Protein AF-M0ZJL2-F1 (afdb_monomer)

Secondary structure (DSSP, 8-state):
-----------------SSHHHHHHHHHHHHHHHHTT-HHHHH-HHHHHHHHHHHHHHS-GGGGGS--GGGHHHHHHHHHHHHHTTSGGGS-SS-------GGGSTTS-------------------------

Solvent-accessible surface area (backbone atoms only — not comparable to full-atom values): 9099 Å² total; per-residue (Å²): 142,72,84,81,80,80,82,77,84,79,76,73,77,86,81,86,78,70,62,75,68,50,61,48,49,58,52,48,27,52,51,42,33,50,74,73,59,34,65,59,43,72,72,40,46,71,61,46,51,53,51,50,53,54,53,58,72,73,46,63,78,68,58,59,74,74,60,54,55,94,47,32,66,54,58,57,49,50,52,52,49,59,58,49,40,69,42,78,89,55,39,74,99,65,89,78,79,86,76,82,75,75,82,81,65,77,87,78,72,90,81,82,90,84,85,86,86,82,83,76,85,80,83,85,82,92,77,88,84,80,82,86,133

Nearest PDB structures (foldseek):
  4lqq-assembly1_B  TM=2.878E-01  e=5.573E+00  Saccharomyces cerevisiae S288C

Radius of gyration: 27.6 Å; Cα contacts (8 Å, |Δi|>4): 42; chains: 1; bounding box: 46×94×68 Å

Organism: Solanum tuberosum (NCBI:txid4113)

Mean predicted aligned error: 17.44 Å

Structure (mmCIF, N/CA/C/O backbone):
data_AF-M0ZJL2-F1
#
_entry.id   AF-M0ZJL2-F1
#
loop_
_atom_site.group_PDB
_atom_site.id
_atom_site.type_symbol
_atom_site.label_atom_id
_atom_site.label_alt_id
_atom_site.label_comp_id
_atom_site.label_asym_id
_atom_site.label_entity_id
_atom_site.label_seq_id
_atom_site.pdbx_PDB_ins_code
_atom_site.Cartn_x
_atom_site.Cartn_y
_atom_site.Cartn_z
_atom_site.occupancy
_atom_site.B_iso_or_equiv
_atom_site.auth_seq_id
_atom_site.auth_comp_id
_atom_site.auth_asym_id
_atom_site.auth_atom_id
_atom_site.pdbx_PDB_model_num
ATOM 1 N N . MET A 1 1 ? -3.590 48.951 -41.812 1.00 45.16 1 MET A N 1
ATOM 2 C CA . MET A 1 1 ? -2.184 49.176 -41.450 1.00 45.16 1 MET A CA 1
ATOM 3 C C . MET A 1 1 ? -2.084 49.417 -39.955 1.00 45.16 1 MET A C 1
ATOM 5 O O . MET A 1 1 ? -2.249 50.547 -39.522 1.00 45.16 1 MET A O 1
ATOM 9 N N . ASP A 1 2 ? -1.812 48.454 -39.091 1.00 52.00 2 ASP A N 1
ATOM 10 C CA . ASP A 1 2 ? -2.355 47.109 -38.880 1.00 52.00 2 ASP A CA 1
ATOM 11 C C . ASP A 1 2 ? -2.217 46.899 -37.365 1.00 52.00 2 ASP A C 1
ATOM 13 O O . ASP A 1 2 ? -1.263 47.397 -36.761 1.00 52.00 2 ASP A O 1
ATOM 17 N N . LEU A 1 3 ? -3.221 46.293 -36.728 1.00 57.34 3 LEU A N 1
ATOM 18 C CA . LEU A 1 3 ? -3.250 46.123 -35.277 1.00 57.34 3 LEU A CA 1
ATOM 19 C C . LEU A 1 3 ? -2.126 45.165 -34.875 1.00 57.34 3 LEU A C 1
ATOM 21 O O . LEU A 1 3 ? -2.158 43.993 -35.241 1.00 57.34 3 LEU A O 1
ATOM 25 N N . ILE A 1 4 ? -1.138 45.684 -34.144 1.00 58.97 4 ILE A N 1
ATOM 26 C CA . ILE A 1 4 ? -0.035 44.903 -33.588 1.00 58.97 4 ILE A CA 1
ATOM 27 C C . ILE A 1 4 ? -0.600 43.770 -32.721 1.00 58.97 4 ILE A C 1
ATOM 29 O O . ILE A 1 4 ? -1.372 43.974 -31.785 1.00 58.97 4 ILE A O 1
ATOM 33 N N . GLU A 1 5 ? -0.239 42.568 -33.135 1.00 67.88 5 GLU A N 1
ATOM 34 C CA . GLU A 1 5 ? -0.646 41.264 -32.642 1.00 67.88 5 GLU A CA 1
ATOM 35 C C . GLU A 1 5 ? -0.249 41.087 -31.168 1.00 67.88 5 GLU A C 1
ATOM 37 O O . GLU A 1 5 ? 0.930 41.095 -30.811 1.00 67.88 5 GLU A O 1
ATOM 42 N N . GLY A 1 6 ? -1.247 40.969 -30.289 1.00 58.59 6 GLY A N 1
ATOM 43 C CA . GLY A 1 6 ? -1.042 40.630 -28.884 1.00 58.59 6 GLY A CA 1
ATOM 44 C C . GLY A 1 6 ? -0.727 39.144 -28.748 1.00 58.59 6 GLY A C 1
ATOM 45 O O . GLY A 1 6 ? -1.595 38.303 -28.972 1.00 58.59 6 GLY A O 1
ATOM 46 N N . VAL A 1 7 ? 0.510 38.819 -28.376 1.00 62.66 7 VAL A N 1
ATOM 47 C CA . VAL A 1 7 ? 0.925 37.448 -28.062 1.00 62.66 7 VAL A CA 1
ATOM 48 C C . VAL A 1 7 ? 0.232 37.009 -26.773 1.00 62.66 7 VAL A C 1
ATOM 50 O O . VAL A 1 7 ? 0.492 37.546 -25.699 1.00 62.66 7 VAL A O 1
ATOM 53 N N . GLY A 1 8 ? -0.668 36.032 -26.893 1.00 64.44 8 GLY A N 1
ATOM 54 C CA . GLY A 1 8 ? -1.281 35.353 -25.761 1.00 64.44 8 GLY A CA 1
ATOM 55 C C . GLY A 1 8 ? -0.251 34.493 -25.036 1.00 64.44 8 GLY A C 1
ATOM 56 O O . GLY A 1 8 ? 0.253 33.511 -25.574 1.00 64.44 8 GLY A O 1
ATOM 57 N N . GLU A 1 9 ? 0.049 34.859 -23.798 1.00 59.78 9 GLU A N 1
ATOM 58 C CA . GLU A 1 9 ? 0.802 34.065 -22.834 1.00 59.78 9 GLU A CA 1
ATOM 59 C C . GLU A 1 9 ? -0.000 32.816 -22.428 1.00 59.78 9 GLU A C 1
ATOM 61 O O . GLU A 1 9 ? -0.658 32.756 -21.391 1.00 59.78 9 GLU A O 1
ATOM 66 N N . SER A 1 10 ? 0.021 31.780 -23.267 1.00 62.12 10 SER A N 1
ATOM 67 C CA . SER A 1 10 ? -0.501 30.465 -22.900 1.00 62.12 10 SER A CA 1
ATOM 68 C C . SER A 1 10 ? 0.460 29.791 -21.916 1.00 62.12 10 SER A C 1
ATOM 70 O O . SER A 1 10 ? 1.264 28.933 -22.286 1.00 62.12 10 SER A O 1
ATOM 72 N N . SER A 1 11 ? 0.390 30.198 -20.650 1.00 63.03 11 SER A N 1
ATOM 73 C CA . SER A 1 11 ? 0.996 29.464 -19.545 1.00 63.03 11 SER A CA 1
ATOM 74 C C . SER A 1 11 ? 0.309 28.104 -19.435 1.00 63.03 11 SER A C 1
ATOM 76 O O . SER A 1 11 ? -0.878 28.008 -19.121 1.00 63.03 11 SER A O 1
ATOM 78 N N . SER A 1 12 ? 1.046 27.038 -19.742 1.00 64.56 12 SER A N 1
ATOM 79 C CA . SER A 1 12 ? 0.588 25.686 -19.437 1.00 64.56 12 SER A CA 1
ATOM 80 C C . SER A 1 12 ? 0.714 25.465 -17.927 1.00 64.56 12 SER A C 1
ATOM 82 O O . SER A 1 12 ? 1.779 25.753 -17.376 1.00 64.56 12 SER A O 1
ATOM 84 N N . PRO A 1 13 ? -0.325 24.952 -17.241 1.00 66.94 13 PRO A N 1
ATOM 85 C CA . PRO A 1 13 ? -0.250 24.693 -15.810 1.00 66.94 13 PRO A CA 1
ATOM 86 C C . PRO A 1 13 ? 0.945 23.791 -15.480 1.00 66.94 13 PRO A C 1
ATOM 88 O O . PRO A 1 13 ? 1.217 22.851 -16.239 1.00 66.94 13 PRO A O 1
ATOM 91 N N . PRO A 1 14 ? 1.644 24.027 -14.354 1.00 61.06 14 PRO A N 1
ATOM 92 C CA . PRO A 1 14 ? 2.738 23.170 -13.935 1.00 61.06 14 PRO A CA 1
ATOM 93 C C . PRO A 1 14 ? 2.218 21.740 -13.794 1.00 61.06 14 PRO A C 1
ATOM 95 O O . PRO A 1 14 ? 1.359 21.430 -12.968 1.00 61.06 14 PRO A O 1
ATOM 98 N N . ARG A 1 15 ? 2.744 20.859 -14.641 1.00 62.72 15 ARG A N 1
ATOM 99 C CA . ARG A 1 15 ? 2.473 19.426 -14.635 1.00 62.72 15 ARG A CA 1
ATOM 100 C C . ARG A 1 15 ? 3.224 18.799 -13.457 1.00 62.72 15 ARG A C 1
ATOM 102 O O . ARG A 1 15 ? 4.231 18.130 -13.649 1.00 62.72 15 ARG A O 1
ATOM 109 N N . SER A 1 16 ? 2.745 19.031 -12.234 1.00 52.94 16 SER A N 1
ATOM 110 C CA . SER A 1 16 ? 3.188 18.293 -11.046 1.00 52.94 16 SER A CA 1
ATOM 111 C C . SER A 1 16 ? 2.571 16.893 -11.080 1.00 52.94 16 SER A C 1
ATOM 113 O O . SER A 1 16 ? 1.597 16.597 -10.395 1.00 52.94 16 SER A O 1
ATOM 115 N N . PHE A 1 17 ? 3.089 16.032 -11.955 1.00 52.78 17 PHE A N 1
ATOM 116 C CA . PHE A 1 17 ? 2.775 14.608 -11.939 1.00 52.78 17 PHE A CA 1
ATOM 117 C C . PHE A 1 17 ? 3.906 13.905 -11.200 1.00 52.78 17 PHE A C 1
ATOM 119 O O . PHE A 1 17 ? 5.028 13.860 -11.691 1.00 52.78 17 PHE A O 1
ATOM 126 N N . GLY A 1 18 ? 3.619 13.342 -10.030 1.00 53.72 18 GLY A N 1
ATOM 127 C CA . GLY A 1 18 ? 4.374 12.172 -9.581 1.00 53.72 18 GLY A CA 1
ATOM 128 C C . GLY A 1 18 ? 4.803 12.146 -8.124 1.00 53.72 18 GLY A C 1
ATOM 129 O O . GLY A 1 18 ? 4.929 11.053 -7.593 1.00 53.72 18 GLY A O 1
ATOM 130 N N . SER A 1 19 ? 4.982 13.286 -7.448 1.00 51.75 19 SER A N 1
ATOM 131 C CA . SER A 1 19 ? 5.451 13.257 -6.051 1.00 51.75 19 SER A CA 1
ATOM 132 C C . SER A 1 19 ? 4.305 13.366 -5.039 1.00 51.75 19 SER A C 1
ATOM 134 O O . SER A 1 19 ? 4.122 12.460 -4.234 1.00 51.75 19 SER A O 1
ATOM 136 N N . CYS A 1 20 ? 3.447 14.392 -5.117 1.00 49.12 20 CYS A N 1
ATOM 137 C CA . CYS A 1 20 ? 2.400 14.601 -4.103 1.00 49.12 20 CYS A CA 1
ATOM 138 C C . CYS A 1 20 ? 1.354 13.474 -4.019 1.00 49.12 20 CYS A C 1
ATOM 140 O O . CYS A 1 20 ? 0.967 13.112 -2.916 1.00 49.12 20 CYS A O 1
ATOM 142 N N . ALA A 1 21 ? 0.937 12.883 -5.144 1.00 57.53 21 ALA A N 1
ATOM 143 C CA . ALA A 1 21 ? -0.085 11.828 -5.137 1.00 57.53 21 ALA A CA 1
ATOM 144 C C . ALA A 1 21 ? 0.413 10.485 -4.558 1.00 57.53 21 ALA A C 1
ATOM 146 O O . ALA A 1 21 ? -0.374 9.707 -4.029 1.00 57.53 21 ALA A O 1
ATOM 147 N N . VAL A 1 22 ? 1.721 10.205 -4.635 1.00 56.16 22 VAL A N 1
ATOM 148 C CA . VAL A 1 22 ? 2.301 8.937 -4.153 1.00 56.16 22 VAL A CA 1
ATOM 149 C C . VAL A 1 22 ? 2.537 8.958 -2.636 1.00 56.16 22 VAL A C 1
ATOM 151 O O . VAL A 1 22 ? 2.484 7.915 -1.986 1.00 56.16 22 VAL A O 1
ATOM 154 N N . TYR A 1 23 ? 2.762 10.132 -2.036 1.00 59.34 23 TYR A N 1
ATOM 155 C CA . TYR A 1 23 ? 2.814 10.237 -0.573 1.00 59.34 23 TYR A CA 1
ATOM 156 C C . TYR A 1 23 ? 1.443 9.995 0.074 1.00 59.34 23 TYR A C 1
ATOM 158 O O . TYR A 1 23 ? 1.400 9.427 1.166 1.00 59.34 23 TYR A O 1
ATOM 166 N N . ASP A 1 24 ? 0.352 10.348 -0.614 1.00 80.06 24 ASP A N 1
ATOM 167 C CA . ASP A 1 24 ? -1.017 10.111 -0.137 1.00 80.06 24 ASP A CA 1
ATOM 168 C C . ASP A 1 24 ? -1.342 8.614 -0.088 1.00 80.06 24 ASP A C 1
ATOM 170 O O . ASP A 1 24 ? -1.699 8.088 0.966 1.00 80.06 24 ASP A O 1
ATOM 174 N N . ILE A 1 25 ? -1.086 7.881 -1.182 1.00 91.12 25 ILE A N 1
ATOM 175 C CA . ILE A 1 25 ? -1.542 6.486 -1.297 1.00 91.12 25 ILE A CA 1
ATOM 176 C C . ILE A 1 25 ? -0.965 5.569 -0.213 1.00 91.12 25 ILE A C 1
ATOM 178 O O . ILE A 1 25 ? -1.652 4.693 0.307 1.00 91.12 25 ILE A O 1
ATOM 182 N N . LYS A 1 26 ? 0.299 5.770 0.172 1.00 91.56 26 LYS A N 1
ATOM 183 C CA . LYS A 1 26 ? 0.940 4.978 1.229 1.00 91.56 26 LYS A CA 1
ATOM 184 C C . LYS A 1 26 ? 0.257 5.195 2.581 1.00 91.56 26 LYS A C 1
ATOM 186 O O . LYS A 1 26 ? 0.057 4.242 3.335 1.00 91.56 26 LYS A O 1
ATOM 191 N N . ASN A 1 27 ? -0.080 6.446 2.888 1.00 93.00 27 ASN A N 1
ATOM 192 C CA . ASN A 1 27 ? -0.746 6.801 4.133 1.00 93.00 27 ASN A CA 1
ATOM 193 C C . ASN A 1 27 ? -2.198 6.302 4.132 1.00 93.00 27 ASN A C 1
ATOM 195 O O . ASN A 1 27 ? -2.648 5.765 5.139 1.00 93.00 27 ASN A O 1
ATOM 199 N N . ASP A 1 28 ? -2.886 6.379 2.993 1.00 94.38 28 ASP A N 1
ATOM 200 C CA . ASP A 1 28 ? -4.241 5.848 2.813 1.00 94.38 28 ASP A CA 1
ATOM 201 C C . ASP A 1 28 ? -4.298 4.330 3.000 1.00 94.38 28 ASP A C 1
ATOM 203 O O . ASP A 1 28 ? -5.160 3.822 3.716 1.00 94.38 28 ASP A O 1
ATOM 207 N N . VAL A 1 29 ? -3.338 3.598 2.426 1.00 95.31 29 VAL A N 1
ATOM 208 C CA . VAL A 1 29 ? -3.188 2.149 2.632 1.00 95.31 29 VAL A CA 1
ATOM 209 C C . VAL A 1 29 ? -2.976 1.835 4.112 1.00 95.31 29 VAL A C 1
ATOM 211 O O . VAL A 1 29 ? -3.637 0.946 4.647 1.00 95.31 29 VAL A O 1
ATOM 214 N N . TYR A 1 30 ? -2.092 2.570 4.792 1.00 95.06 30 TYR A N 1
ATOM 215 C CA . TYR A 1 30 ? -1.864 2.387 6.226 1.00 95.06 30 TYR A CA 1
ATOM 216 C C . TYR A 1 30 ? -3.137 2.645 7.045 1.00 95.06 30 TYR A C 1
ATOM 218 O O . TYR A 1 30 ? -3.527 1.801 7.851 1.00 95.06 30 TYR A O 1
ATOM 226 N N . ASN A 1 31 ? -3.811 3.774 6.813 1.00 94.88 31 ASN A N 1
ATOM 227 C CA . ASN A 1 31 ? -5.042 4.130 7.518 1.00 94.88 31 ASN A CA 1
ATOM 228 C C . ASN A 1 31 ? -6.119 3.069 7.300 1.00 94.88 31 ASN A C 1
ATOM 230 O O . ASN A 1 31 ? -6.736 2.612 8.260 1.00 94.88 31 ASN A O 1
ATOM 234 N N . ARG A 1 32 ? -6.276 2.591 6.062 1.00 95.88 32 ARG A N 1
ATOM 235 C CA . ARG A 1 32 ? -7.245 1.545 5.751 1.00 95.88 32 ARG A CA 1
ATOM 236 C C . ARG A 1 32 ? -6.928 0.223 6.451 1.00 95.88 32 ARG A C 1
ATOM 238 O O . ARG A 1 32 ? -7.849 -0.423 6.936 1.00 95.88 32 ARG A O 1
ATOM 245 N N . LEU A 1 33 ? -5.656 -0.172 6.552 1.00 94.94 33 LEU A N 1
ATOM 246 C CA . LEU A 1 33 ? -5.249 -1.371 7.302 1.00 94.94 33 LEU A CA 1
ATOM 247 C C . LEU A 1 33 ? -5.532 -1.244 8.806 1.00 94.94 33 LEU A C 1
ATOM 249 O O . LEU A 1 33 ? -5.873 -2.233 9.456 1.00 94.94 33 LEU A O 1
ATOM 253 N N . VAL A 1 34 ? -5.400 -0.037 9.363 1.00 94.56 34 VAL A N 1
ATOM 254 C CA . VAL A 1 34 ? -5.772 0.248 10.755 1.00 94.56 34 VAL A CA 1
ATOM 255 C C . VAL A 1 34 ? -7.290 0.154 10.932 1.00 94.56 34 VAL A C 1
ATOM 257 O O . VAL A 1 34 ? -7.754 -0.501 11.863 1.00 94.56 34 VAL A O 1
ATOM 260 N N . GLU A 1 35 ? -8.068 0.748 10.026 1.00 94.25 35 GLU A N 1
ATOM 261 C CA . GLU A 1 35 ? -9.537 0.730 10.055 1.00 94.25 35 GLU A CA 1
ATOM 262 C C . GLU A 1 35 ? -10.123 -0.680 9.926 1.00 94.25 35 GLU A C 1
ATOM 264 O O . GLU A 1 35 ? -11.088 -1.011 10.615 1.00 94.25 35 GLU A O 1
ATOM 269 N N . THR A 1 36 ? -9.538 -1.533 9.081 1.00 92.62 36 THR A N 1
ATOM 270 C CA . THR A 1 36 ? -9.969 -2.933 8.943 1.00 92.62 36 THR A CA 1
ATOM 271 C C . THR A 1 36 ? -9.515 -3.818 10.104 1.00 92.62 36 THR A C 1
ATOM 273 O O . THR A 1 36 ? -9.902 -4.985 10.167 1.00 92.62 36 THR A O 1
ATOM 276 N N . GLY A 1 37 ? -8.726 -3.286 11.045 1.00 90.31 37 GLY A N 1
ATOM 277 C CA . GLY A 1 37 ? -8.225 -4.030 12.197 1.00 90.31 37 GLY A CA 1
ATOM 278 C C . GLY A 1 37 ? -7.197 -5.091 11.814 1.00 90.31 37 GLY A C 1
ATOM 279 O O . GLY A 1 37 ? -7.148 -6.155 12.436 1.00 90.31 37 GLY A O 1
ATOM 280 N N . ASN A 1 38 ? -6.385 -4.832 10.784 1.00 91.94 38 ASN A N 1
ATOM 281 C CA . ASN A 1 38 ? -5.365 -5.774 10.351 1.00 91.94 38 ASN A CA 1
ATOM 282 C C . ASN A 1 38 ? -4.402 -6.107 11.507 1.00 91.94 38 ASN A C 1
ATOM 284 O O . ASN A 1 38 ? -3.890 -5.218 12.188 1.0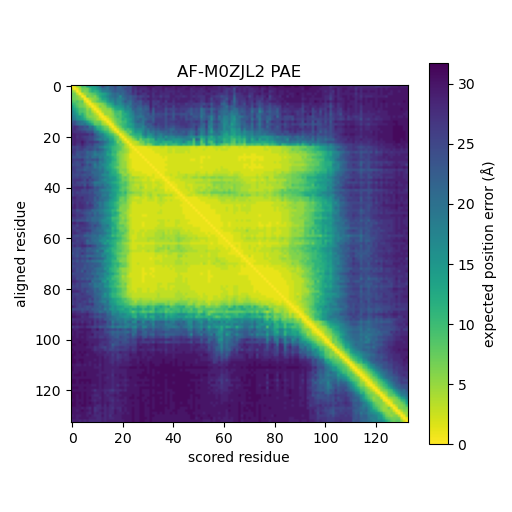0 91.94 38 ASN A O 1
ATOM 288 N N . ALA A 1 39 ? -4.125 -7.397 11.714 1.00 90.69 39 ALA A N 1
ATOM 289 C CA . ALA A 1 39 ? -3.324 -7.860 12.847 1.00 90.69 39 ALA A CA 1
ATOM 290 C C . ALA A 1 39 ? -1.917 -7.239 12.891 1.00 90.69 39 ALA A C 1
ATOM 292 O O . ALA A 1 39 ? -1.408 -6.963 13.977 1.00 90.69 39 ALA A O 1
ATOM 293 N N . GLU A 1 40 ? -1.297 -6.991 11.733 1.00 85.62 40 GLU A N 1
ATOM 294 C CA . GLU A 1 40 ? 0.027 -6.364 11.648 1.00 85.62 40 GLU A CA 1
ATOM 295 C C . GLU A 1 40 ? -0.044 -4.882 12.051 1.00 85.62 40 GLU A C 1
ATOM 297 O O . GLU A 1 40 ? 0.815 -4.413 12.798 1.00 85.62 40 GLU A O 1
ATOM 302 N N . ALA A 1 41 ? -1.122 -4.186 11.669 1.00 88.81 41 ALA A N 1
ATOM 303 C CA . ALA A 1 41 ? -1.370 -2.795 12.048 1.00 88.81 41 ALA A CA 1
ATOM 304 C C . ALA A 1 41 ? -1.663 -2.635 13.550 1.00 88.81 41 ALA A C 1
ATOM 306 O O . ALA A 1 41 ? -1.214 -1.674 14.169 1.00 88.81 41 ALA A O 1
ATOM 307 N N . VAL A 1 42 ? -2.383 -3.590 14.147 1.00 89.56 42 VAL A N 1
ATOM 308 C CA . VAL A 1 42 ? -2.744 -3.564 15.575 1.00 89.56 42 VAL A CA 1
ATOM 309 C C . VAL A 1 42 ? -1.574 -3.981 16.466 1.00 89.56 42 VAL A C 1
ATOM 311 O O . VAL A 1 42 ? -1.375 -3.405 17.533 1.00 89.56 42 VAL A O 1
ATOM 314 N N . THR A 1 43 ? -0.797 -4.985 16.050 1.00 90.69 43 THR A N 1
ATOM 315 C CA . THR A 1 43 ? 0.268 -5.549 16.891 1.00 90.69 43 THR A CA 1
ATOM 316 C C . THR A 1 43 ? 1.524 -4.681 16.871 1.00 90.69 43 THR A C 1
ATOM 318 O O . THR A 1 43 ? 2.124 -4.473 17.920 1.00 90.69 43 THR A O 1
ATOM 321 N N . ASN A 1 44 ? 1.941 -4.186 15.697 1.00 92.25 44 ASN A N 1
ATOM 322 C CA . ASN A 1 44 ? 3.176 -3.410 15.542 1.00 92.25 44 ASN A CA 1
ATOM 323 C C . ASN A 1 44 ? 3.018 -2.303 14.477 1.00 92.25 44 ASN A C 1
ATOM 325 O O . ASN A 1 44 ? 3.537 -2.444 13.365 1.00 92.25 44 ASN A O 1
ATOM 329 N N . PRO A 1 45 ? 2.345 -1.184 14.803 1.00 91.00 45 PRO A N 1
ATOM 330 C CA . PRO A 1 45 ? 2.068 -0.115 13.842 1.00 91.00 45 PRO A CA 1
ATOM 331 C C . PRO A 1 45 ? 3.339 0.508 13.246 1.00 91.00 45 PRO A C 1
ATOM 333 O O . PRO A 1 45 ? 3.417 0.690 12.035 1.00 91.00 45 PRO A O 1
ATOM 336 N N . GLU A 1 46 ? 4.367 0.772 14.058 1.00 92.81 46 GLU A N 1
ATOM 337 C CA . GLU A 1 46 ? 5.627 1.376 13.588 1.00 92.81 46 GLU A CA 1
ATOM 338 C C . GLU A 1 46 ? 6.363 0.490 12.577 1.00 92.81 46 GLU A C 1
ATOM 340 O O . GLU A 1 46 ? 6.821 0.960 11.536 1.00 92.81 46 GLU A O 1
ATOM 345 N N . LEU A 1 47 ? 6.415 -0.815 12.849 1.00 92.25 47 LEU A N 1
ATOM 346 C CA . LEU A 1 47 ? 7.052 -1.784 11.960 1.00 92.25 47 LEU A CA 1
ATOM 347 C C . LEU A 1 47 ? 6.304 -1.870 10.625 1.00 92.25 47 LEU A C 1
ATOM 349 O O . LEU A 1 47 ? 6.935 -1.924 9.572 1.00 92.25 47 LEU A O 1
ATOM 353 N N . LEU A 1 48 ? 4.967 -1.842 10.653 1.00 93.38 48 LEU A N 1
ATOM 354 C CA . LEU A 1 48 ? 4.161 -1.826 9.434 1.00 93.38 48 LEU A CA 1
ATOM 355 C C . LEU A 1 48 ? 4.444 -0.575 8.589 1.00 93.38 48 LEU A C 1
ATOM 357 O O . LEU A 1 48 ? 4.563 -0.680 7.369 1.00 93.38 48 LEU A O 1
ATOM 361 N N . ARG A 1 49 ? 4.590 0.599 9.218 1.00 93.06 49 ARG A N 1
ATOM 362 C CA . ARG A 1 49 ? 4.938 1.841 8.506 1.00 93.06 49 ARG A CA 1
ATOM 363 C C . ARG A 1 49 ? 6.278 1.705 7.789 1.00 93.06 49 ARG A C 1
ATOM 365 O O . ARG A 1 49 ? 6.350 1.974 6.596 1.00 93.06 49 ARG A O 1
ATOM 372 N N . GLU A 1 50 ? 7.309 1.219 8.476 1.00 93.88 50 GLU A N 1
ATOM 373 C CA . GLU A 1 50 ? 8.627 0.991 7.867 1.00 93.88 50 GLU A CA 1
ATOM 374 C C . GLU A 1 50 ? 8.565 -0.027 6.714 1.00 93.88 50 GLU A C 1
ATOM 376 O O . GLU A 1 50 ? 9.173 0.170 5.658 1.00 93.88 50 GLU A O 1
ATOM 381 N N . GLN A 1 51 ? 7.793 -1.105 6.881 1.00 93.31 51 GLN A N 1
ATOM 382 C CA . GLN A 1 51 ? 7.606 -2.114 5.841 1.00 93.31 51 GLN A CA 1
ATOM 383 C C . GLN A 1 51 ? 6.924 -1.554 4.593 1.00 93.31 51 GLN A C 1
ATOM 385 O O . GLN A 1 51 ? 7.381 -1.839 3.482 1.00 93.31 51 GLN A O 1
ATOM 390 N N . LEU A 1 52 ? 5.864 -0.758 4.759 1.00 94.12 52 LEU A N 1
ATOM 391 C CA . LEU A 1 52 ? 5.198 -0.088 3.646 1.00 94.12 52 LEU A CA 1
ATOM 392 C C . LEU A 1 52 ? 6.160 0.893 2.969 1.00 94.12 52 LEU A C 1
ATOM 394 O O . LEU A 1 52 ? 6.329 0.830 1.754 1.00 94.12 52 LEU A O 1
ATOM 398 N N . ASP A 1 53 ? 6.866 1.726 3.732 1.00 93.50 53 ASP A N 1
ATOM 399 C CA . ASP A 1 53 ? 7.859 2.667 3.203 1.00 93.50 53 ASP A CA 1
ATOM 400 C C . ASP A 1 53 ? 8.907 1.965 2.329 1.00 93.50 53 ASP A C 1
ATOM 402 O O . ASP A 1 53 ? 9.133 2.358 1.182 1.00 93.50 53 ASP A O 1
ATOM 406 N N . SER A 1 54 ? 9.493 0.874 2.828 1.00 93.69 54 SER A N 1
ATOM 407 C CA . SER A 1 54 ? 10.463 0.073 2.077 1.00 93.69 54 SER A CA 1
ATOM 408 C C . SER A 1 54 ? 9.849 -0.582 0.833 1.00 93.69 54 SER A C 1
ATOM 410 O O . SER A 1 54 ? 10.486 -0.645 -0.223 1.00 93.69 54 SER A O 1
ATOM 412 N N . HIS A 1 55 ? 8.605 -1.062 0.925 1.00 94.75 55 HIS A N 1
ATOM 413 C CA . HIS A 1 55 ? 7.917 -1.706 -0.191 1.00 94.75 55 HIS A CA 1
ATOM 414 C C . HIS A 1 55 ? 7.655 -0.728 -1.341 1.00 94.75 55 HIS A C 1
ATOM 416 O O . HIS A 1 55 ? 8.005 -1.027 -2.484 1.00 94.75 55 HIS A O 1
ATOM 422 N N . PHE A 1 56 ? 7.107 0.449 -1.033 1.00 92.62 56 PHE A N 1
ATOM 423 C CA . PHE A 1 56 ? 6.842 1.498 -2.015 1.00 92.62 56 PHE A CA 1
ATOM 424 C C . PHE A 1 56 ? 8.133 2.073 -2.608 1.00 92.62 56 PHE A C 1
ATOM 426 O O . PHE A 1 56 ? 8.184 2.305 -3.811 1.00 92.62 56 PHE A O 1
ATOM 433 N N . ALA A 1 57 ? 9.200 2.226 -1.814 1.00 91.44 57 ALA A N 1
ATOM 434 C CA . ALA A 1 57 ? 10.495 2.700 -2.309 1.00 91.44 57 ALA A CA 1
ATOM 435 C C . ALA A 1 57 ? 11.165 1.732 -3.302 1.00 91.44 57 ALA A C 1
ATOM 437 O O . ALA A 1 57 ? 11.977 2.147 -4.128 1.00 91.44 57 ALA A O 1
ATOM 438 N N . ARG A 1 58 ? 10.846 0.433 -3.229 1.00 92.50 58 ARG A N 1
ATOM 439 C CA . ARG A 1 58 ? 11.411 -0.596 -4.115 1.00 92.50 58 ARG A CA 1
ATOM 440 C C . ARG A 1 58 ? 10.673 -0.718 -5.451 1.00 92.50 58 ARG A C 1
ATOM 442 O O . ARG A 1 58 ? 11.199 -1.346 -6.370 1.00 92.50 58 ARG A O 1
ATOM 449 N N . LEU A 1 59 ? 9.458 -0.186 -5.556 1.00 91.00 59 LEU A N 1
ATOM 450 C CA . LEU A 1 59 ? 8.615 -0.305 -6.743 1.00 91.00 59 LEU A CA 1
ATOM 451 C C . LEU A 1 59 ? 8.605 1.003 -7.549 1.00 91.00 59 LEU A C 1
ATOM 453 O O . LEU A 1 59 ? 8.828 2.077 -6.992 1.00 91.00 59 LEU A O 1
ATOM 457 N N . PRO A 1 60 ? 8.350 0.946 -8.869 1.00 89.50 60 PRO A N 1
ATOM 458 C CA . PRO A 1 60 ? 8.180 2.151 -9.673 1.00 89.50 60 PRO A CA 1
ATOM 459 C C . PRO A 1 60 ? 7.030 3.013 -9.145 1.00 89.50 60 PRO A C 1
ATOM 461 O O . PRO A 1 60 ? 6.015 2.480 -8.701 1.00 89.50 60 PRO A O 1
ATOM 464 N N . ALA A 1 61 ? 7.134 4.338 -9.283 1.00 84.25 61 ALA A N 1
ATOM 465 C CA . ALA A 1 61 ? 6.086 5.267 -8.842 1.00 84.25 6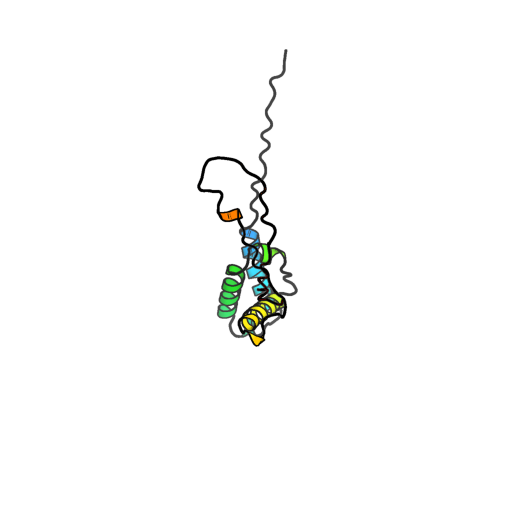1 ALA A CA 1
ATOM 466 C C . ALA A 1 61 ? 4.703 4.964 -9.457 1.00 84.25 61 ALA A C 1
ATOM 468 O O . ALA A 1 61 ? 3.679 5.218 -8.827 1.00 84.25 61 ALA A O 1
ATOM 469 N N . SER A 1 62 ? 4.668 4.368 -10.657 1.00 87.00 62 SER A N 1
ATOM 470 C CA . SER A 1 62 ? 3.432 3.933 -11.314 1.00 87.00 62 SER A CA 1
ATOM 471 C C . SER A 1 62 ? 2.660 2.880 -10.521 1.00 87.00 62 SER A C 1
ATOM 473 O O . SER A 1 62 ? 1.444 2.847 -10.625 1.00 87.00 62 SER A O 1
ATOM 475 N N . TYR A 1 63 ? 3.331 2.069 -9.694 1.00 91.00 63 TYR A N 1
ATOM 476 C CA . TYR A 1 63 ? 2.673 1.061 -8.861 1.00 91.00 63 TYR A CA 1
ATOM 477 C C . TYR A 1 63 ? 1.602 1.684 -7.964 1.00 91.00 63 TYR A C 1
ATOM 479 O O . TYR A 1 63 ? 0.516 1.133 -7.846 1.00 91.00 63 TYR A O 1
ATOM 487 N N . GLY A 1 64 ? 1.874 2.863 -7.392 1.00 89.12 64 GLY A N 1
ATOM 488 C CA . GLY A 1 64 ? 0.915 3.576 -6.547 1.00 89.12 64 GLY A CA 1
ATOM 489 C C . GLY A 1 64 ? -0.368 3.993 -7.273 1.00 89.12 64 GLY A C 1
ATOM 490 O O . GLY A 1 64 ? -1.387 4.177 -6.618 1.00 89.12 64 GLY A O 1
ATOM 491 N N . LEU A 1 65 ? -0.340 4.109 -8.606 1.00 87.19 65 LEU A N 1
ATOM 492 C CA . LEU A 1 65 ? -1.510 4.465 -9.415 1.00 87.19 65 LEU A CA 1
ATOM 493 C C . LEU A 1 65 ? -2.486 3.292 -9.581 1.00 87.19 65 LEU A C 1
ATOM 495 O O . LEU A 1 65 ? -3.678 3.518 -9.766 1.00 87.19 65 LEU A O 1
ATOM 499 N N . ASP A 1 66 ? -1.984 2.058 -9.502 1.00 87.75 66 ASP A N 1
ATOM 500 C CA . ASP A 1 66 ? -2.768 0.833 -9.688 1.00 87.75 66 ASP A CA 1
ATOM 501 C C . ASP A 1 66 ? -3.330 0.281 -8.364 1.00 87.75 66 ASP A C 1
ATOM 503 O O . ASP A 1 66 ? -4.047 -0.724 -8.347 1.00 87.75 66 ASP 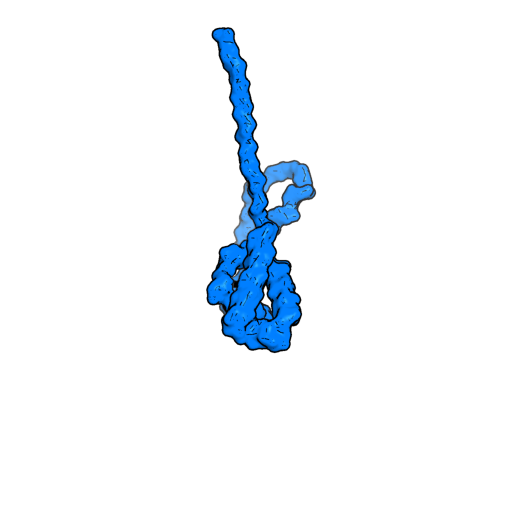A O 1
ATOM 507 N N . ILE A 1 67 ? -3.003 0.914 -7.232 1.00 91.94 67 ILE A N 1
ATOM 508 C CA . ILE A 1 67 ? -3.445 0.464 -5.912 1.00 91.94 67 ILE A CA 1
ATOM 509 C C . ILE A 1 67 ? -4.902 0.847 -5.688 1.00 91.94 67 ILE A C 1
ATOM 511 O O . ILE A 1 67 ? -5.285 2.013 -5.733 1.00 91.94 67 ILE A O 1
ATOM 515 N N . ASN A 1 68 ? -5.701 -0.153 -5.330 1.00 93.00 68 ASN A N 1
ATOM 516 C CA . ASN A 1 68 ? -7.022 0.065 -4.772 1.00 93.00 68 ASN A CA 1
ATOM 517 C C . ASN A 1 68 ? -6.935 0.131 -3.239 1.00 93.00 68 ASN A C 1
ATOM 519 O O . ASN A 1 68 ? -6.727 -0.898 -2.594 1.00 93.00 68 ASN A O 1
ATOM 523 N N . VAL A 1 69 ? -7.138 1.319 -2.657 1.00 93.38 69 VAL A N 1
ATOM 524 C CA . VAL A 1 69 ? -7.127 1.525 -1.195 1.00 93.38 69 VAL A CA 1
ATOM 525 C C . VAL A 1 69 ? -8.139 0.621 -0.502 1.00 93.38 69 VAL A C 1
ATOM 527 O O . VAL A 1 69 ? -7.834 0.084 0.557 1.00 93.38 69 VAL A O 1
ATOM 530 N N . ASP A 1 70 ? -9.295 0.342 -1.117 1.00 93.06 70 ASP A N 1
ATOM 531 C CA . ASP A 1 70 ? -10.294 -0.546 -0.517 1.00 93.06 70 ASP A CA 1
ATOM 532 C C . ASP A 1 70 ? -9.783 -1.965 -0.264 1.00 93.06 70 ASP A C 1
ATOM 534 O O . ASP A 1 70 ? -10.305 -2.672 0.601 1.00 93.06 70 ASP A O 1
ATOM 538 N N . LYS A 1 71 ? -8.749 -2.356 -1.010 1.00 94.00 71 LYS A N 1
ATOM 539 C CA . LYS A 1 71 ? -8.063 -3.639 -0.922 1.00 94.00 71 LYS A CA 1
ATOM 540 C C . LYS A 1 71 ? -6.624 -3.463 -0.445 1.00 94.00 71 LYS A C 1
ATOM 542 O O . LYS A 1 71 ? -5.713 -4.103 -0.958 1.00 94.00 71 LYS A O 1
ATOM 547 N N . ALA A 1 72 ? -6.411 -2.623 0.564 1.00 94.44 72 ALA A N 1
ATOM 548 C CA . ALA A 1 72 ? -5.093 -2.392 1.155 1.00 94.44 72 ALA A CA 1
ATOM 549 C C . ALA A 1 72 ? -4.363 -3.691 1.577 1.00 94.44 72 ALA A C 1
ATOM 551 O O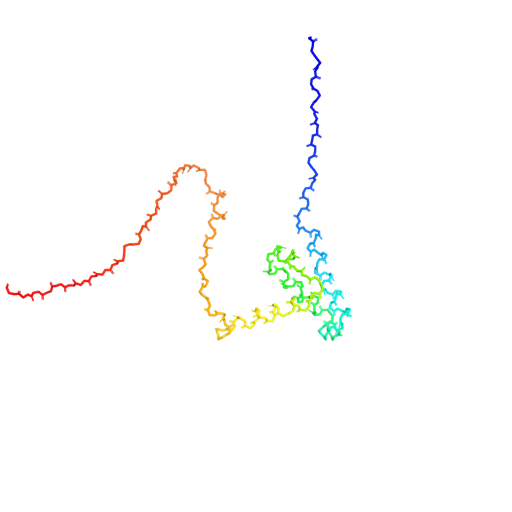 . ALA A 1 72 ? -3.136 -3.762 1.517 1.00 94.44 72 ALA A O 1
ATOM 552 N N . GLU A 1 73 ? -5.097 -4.750 1.938 1.00 95.12 73 GLU A N 1
ATOM 553 C CA . GLU A 1 73 ? -4.518 -6.065 2.252 1.00 95.12 73 GLU A CA 1
ATOM 554 C C . GLU A 1 73 ? -3.803 -6.725 1.061 1.00 95.12 73 GLU A C 1
ATOM 556 O O . GLU A 1 73 ? -2.836 -7.467 1.264 1.00 95.12 73 GLU A O 1
ATOM 561 N N . ASP A 1 74 ? -4.206 -6.412 -0.176 1.00 95.12 74 ASP A N 1
ATOM 562 C CA . ASP A 1 74 ? -3.557 -6.920 -1.388 1.00 95.12 74 ASP A CA 1
ATOM 563 C C . ASP A 1 74 ? -2.105 -6.424 -1.486 1.00 95.12 74 ASP A C 1
ATOM 565 O O . ASP A 1 74 ? -1.244 -7.141 -1.997 1.00 95.12 74 ASP A O 1
ATOM 569 N N . VAL A 1 75 ? -1.789 -5.247 -0.926 1.00 95.12 75 VAL A N 1
ATOM 570 C CA . VAL A 1 75 ? -0.411 -4.726 -0.857 1.00 95.12 75 VAL A CA 1
ATOM 571 C C . VAL A 1 75 ? 0.459 -5.628 0.023 1.00 95.12 75 VAL A C 1
ATOM 573 O O . VAL A 1 75 ? 1.563 -6.013 -0.372 1.00 95.12 75 VAL A O 1
ATOM 576 N N . LEU A 1 76 ? -0.057 -6.046 1.184 1.00 94.38 76 LEU A N 1
ATOM 577 C CA . LEU A 1 76 ? 0.647 -6.963 2.088 1.00 94.38 76 LEU A CA 1
ATOM 578 C C . LEU A 1 76 ? 0.791 -8.356 1.471 1.00 94.38 76 LEU A C 1
ATOM 580 O O . LEU A 1 76 ? 1.837 -9.000 1.597 1.00 94.38 76 LEU A O 1
ATOM 584 N N . LEU A 1 77 ? -0.245 -8.831 0.777 1.00 94.75 77 LEU A N 1
ATOM 585 C CA . LEU A 1 77 ? -0.195 -10.092 0.045 1.00 94.75 77 LEU A CA 1
ATOM 586 C C . LEU A 1 77 ? 0.871 -10.050 -1.054 1.00 94.75 77 LEU A C 1
ATOM 588 O O . LEU A 1 77 ? 1.704 -10.954 -1.129 1.00 94.75 77 LEU A O 1
ATOM 592 N N . HIS A 1 78 ? 0.884 -8.996 -1.869 1.00 94.44 78 HIS A N 1
ATOM 593 C CA . HIS A 1 78 ? 1.870 -8.808 -2.925 1.00 94.44 78 HIS A CA 1
ATOM 594 C C . HIS A 1 78 ? 3.293 -8.794 -2.356 1.00 94.44 78 HIS A C 1
ATOM 596 O O . HIS A 1 78 ? 4.168 -9.512 -2.848 1.00 94.44 78 HIS A O 1
ATOM 602 N N . GLN A 1 79 ? 3.521 -8.078 -1.252 1.00 93.06 79 GLN A N 1
ATOM 603 C CA . GLN A 1 79 ? 4.797 -8.105 -0.541 1.00 93.06 79 GLN A CA 1
ATOM 604 C C . GLN A 1 79 ? 5.194 -9.526 -0.112 1.00 93.06 79 GLN A C 1
ATOM 606 O O . GLN A 1 79 ? 6.326 -9.946 -0.364 1.00 93.06 79 GLN A O 1
ATOM 611 N N . LYS A 1 80 ? 4.273 -10.294 0.483 1.00 92.75 80 LYS A N 1
ATOM 612 C CA . LYS A 1 80 ? 4.518 -11.688 0.896 1.00 92.75 80 LYS A CA 1
ATOM 613 C C . LYS A 1 80 ? 4.834 -12.593 -0.297 1.00 92.75 80 LYS A C 1
ATOM 615 O O . LYS A 1 80 ? 5.730 -13.431 -0.196 1.00 92.75 80 LYS A O 1
ATOM 620 N N . ILE A 1 81 ? 4.149 -12.419 -1.427 1.00 92.12 81 ILE A N 1
ATOM 621 C CA . ILE A 1 81 ? 4.434 -13.147 -2.674 1.00 92.12 81 ILE A CA 1
ATOM 622 C C . ILE A 1 81 ? 5.855 -12.839 -3.152 1.00 92.12 81 ILE A C 1
ATOM 624 O O . ILE A 1 81 ? 6.618 -13.763 -3.420 1.00 92.12 81 ILE A O 1
ATOM 628 N N . LEU A 1 82 ? 6.248 -11.562 -3.186 1.00 90.56 82 LEU A N 1
ATOM 629 C CA . LEU A 1 82 ? 7.595 -11.161 -3.601 1.00 90.56 82 LEU A CA 1
ATOM 630 C C . LEU A 1 82 ? 8.692 -11.703 -2.677 1.00 90.56 82 LEU A C 1
ATOM 632 O O . LEU A 1 82 ? 9.795 -11.979 -3.144 1.00 90.56 82 LEU A O 1
ATOM 636 N N . VAL A 1 83 ? 8.421 -11.842 -1.376 1.00 90.69 83 VAL A N 1
ATOM 637 C CA . VAL A 1 83 ? 9.357 -12.476 -0.437 1.00 90.69 83 VAL A CA 1
ATOM 638 C C . VAL A 1 83 ? 9.493 -13.966 -0.742 1.00 90.69 83 VAL A C 1
ATOM 640 O O . VAL A 1 83 ? 10.618 -14.436 -0.887 1.00 90.69 83 VAL A O 1
ATOM 643 N N . ARG A 1 84 ? 8.377 -14.687 -0.911 1.00 88.38 84 ARG A N 1
ATOM 644 C CA . ARG A 1 84 ? 8.389 -16.124 -1.240 1.00 88.38 84 ARG A CA 1
ATOM 645 C C . ARG A 1 84 ? 9.063 -16.410 -2.577 1.00 88.38 84 ARG A C 1
ATOM 647 O O . ARG A 1 84 ? 9.858 -17.332 -2.668 1.00 88.38 84 ARG A O 1
ATOM 654 N N . ALA A 1 85 ? 8.836 -15.573 -3.585 1.00 87.44 85 ALA A N 1
ATOM 655 C CA . ALA A 1 85 ? 9.443 -15.715 -4.908 1.00 87.44 85 ALA A CA 1
ATOM 656 C C . ALA A 1 85 ? 10.980 -15.562 -4.914 1.00 87.44 85 ALA A C 1
ATOM 658 O O . ALA A 1 85 ? 11.620 -15.836 -5.930 1.00 87.44 85 ALA A O 1
ATOM 659 N N . LYS A 1 86 ? 11.605 -15.126 -3.808 1.00 86.62 86 LYS A N 1
ATOM 660 C CA . LYS A 1 86 ? 13.071 -15.165 -3.679 1.00 86.62 86 LYS A CA 1
ATOM 661 C C . LYS A 1 86 ? 13.588 -16.603 -3.661 1.00 86.62 86 LYS A C 1
ATOM 663 O O . LYS A 1 86 ? 14.653 -16.862 -4.233 1.00 86.62 86 LYS A O 1
ATOM 668 N N . GLU A 1 87 ? 12.834 -17.512 -3.044 1.00 87.50 87 GLU A N 1
ATOM 669 C CA . GLU A 1 87 ? 13.151 -18.935 -2.973 1.00 87.50 87 GLU A CA 1
ATOM 670 C C . GLU A 1 87 ? 13.029 -19.562 -4.367 1.00 87.50 87 GLU A C 1
ATOM 672 O O . GLU A 1 87 ? 12.022 -19.344 -5.044 1.00 87.50 87 GLU A O 1
ATOM 677 N N . PRO A 1 88 ? 14.042 -20.316 -4.830 1.00 81.75 88 PRO A N 1
ATOM 678 C CA . PRO A 1 88 ? 14.079 -20.838 -6.195 1.00 81.75 88 PRO A CA 1
ATOM 679 C C . PRO A 1 88 ? 12.893 -21.757 -6.510 1.00 81.75 88 PRO A C 1
ATOM 681 O O . PRO A 1 88 ? 12.355 -21.672 -7.610 1.00 81.75 88 PRO A O 1
ATOM 684 N N . ASP A 1 89 ? 12.438 -22.544 -5.534 1.00 84.12 89 ASP A N 1
ATOM 685 C CA . ASP A 1 89 ? 11.327 -23.492 -5.694 1.00 84.12 89 ASP A CA 1
ATOM 686 C C . ASP A 1 89 ? 9.954 -22.804 -5.797 1.00 84.12 89 ASP A C 1
ATOM 688 O O . ASP A 1 89 ? 9.008 -23.373 -6.333 1.00 84.12 89 ASP A O 1
ATOM 692 N N . ASN A 1 90 ? 9.852 -21.560 -5.316 1.00 81.62 90 ASN A N 1
ATOM 693 C CA . ASN A 1 90 ? 8.634 -20.748 -5.337 1.00 81.62 90 ASN A CA 1
ATOM 694 C C . ASN A 1 90 ? 8.648 -19.692 -6.453 1.00 81.62 90 ASN A C 1
ATOM 696 O O . ASN A 1 90 ? 7.753 -18.841 -6.522 1.00 81.62 90 ASN A O 1
ATOM 700 N N . ARG A 1 91 ? 9.666 -19.709 -7.327 1.00 74.19 91 ARG A N 1
ATOM 701 C CA . ARG A 1 91 ? 9.707 -18.814 -8.484 1.00 74.19 91 ARG A CA 1
ATOM 702 C C . ARG A 1 91 ? 8.616 -19.212 -9.473 1.00 74.19 91 ARG A C 1
ATOM 704 O O . ARG A 1 91 ? 8.428 -20.397 -9.741 1.00 74.19 91 ARG A O 1
ATOM 711 N N . PRO A 1 92 ? 7.909 -18.238 -10.053 1.00 73.5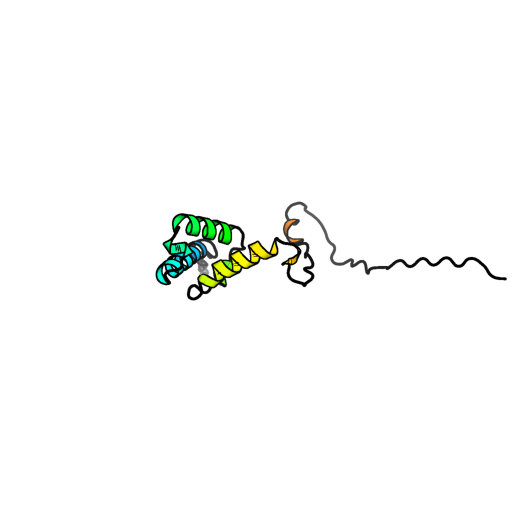6 92 PRO A N 1
ATOM 712 C CA . PRO A 1 92 ? 6.931 -18.541 -11.080 1.00 73.56 92 PRO A CA 1
ATOM 713 C C . PRO A 1 92 ? 7.554 -19.308 -12.258 1.00 73.56 92 PRO A C 1
ATOM 715 O O . PRO A 1 92 ? 8.662 -18.995 -12.692 1.00 73.56 92 PRO A O 1
ATOM 718 N N . VAL A 1 93 ? 6.816 -20.276 -12.814 1.00 73.56 93 VAL A N 1
ATOM 719 C CA . VAL A 1 93 ? 7.257 -21.164 -13.914 1.00 73.56 93 VAL A CA 1
ATOM 720 C C . VAL A 1 93 ? 7.181 -20.467 -15.286 1.00 73.56 93 VAL A C 1
ATOM 722 O O . VAL A 1 93 ? 6.828 -21.069 -16.296 1.00 73.56 93 VAL A O 1
ATOM 725 N N . TYR A 1 94 ? 7.470 -19.168 -15.353 1.00 66.12 94 TYR A N 1
ATOM 726 C CA . TYR A 1 94 ? 7.526 -18.430 -16.613 1.00 66.12 94 TYR A CA 1
ATOM 727 C C . TYR A 1 94 ? 8.920 -17.858 -16.855 1.00 66.12 94 TYR A C 1
ATOM 729 O O . TYR A 1 94 ? 9.600 -17.377 -15.951 1.00 66.12 94 TYR A O 1
ATOM 737 N N . HIS A 1 95 ? 9.347 -17.915 -18.114 1.00 64.75 95 HIS A N 1
ATOM 738 C CA . HIS A 1 95 ? 10.635 -17.391 -18.544 1.00 64.75 95 HIS A CA 1
ATOM 739 C C . HIS A 1 95 ? 10.511 -15.882 -18.742 1.00 64.75 95 HIS A C 1
ATOM 741 O O . HIS A 1 95 ? 9.847 -15.424 -19.671 1.00 64.75 95 HIS A O 1
ATOM 747 N N . VAL A 1 96 ? 11.149 -15.100 -17.874 1.00 68.31 96 VAL A N 1
ATOM 748 C CA . VAL A 1 96 ? 11.259 -13.652 -18.066 1.00 68.31 96 VAL A CA 1
ATOM 749 C C . VAL A 1 96 ? 12.475 -13.393 -18.947 1.00 68.31 96 VAL A C 1
ATOM 751 O O . VAL A 1 96 ? 13.604 -13.687 -18.556 1.00 68.31 96 VAL A O 1
ATOM 754 N N . ARG A 1 97 ? 12.264 -12.857 -20.152 1.00 69.62 97 ARG A N 1
ATOM 755 C CA . ARG A 1 97 ? 13.366 -12.332 -20.962 1.00 69.62 97 ARG A CA 1
ATOM 756 C C . ARG A 1 97 ? 13.713 -10.953 -20.415 1.00 69.62 97 ARG A C 1
ATOM 758 O O . ARG A 1 97 ? 12.886 -10.050 -20.508 1.00 69.62 97 ARG A O 1
ATOM 765 N N . PHE A 1 98 ? 14.905 -10.788 -19.846 1.00 61.41 98 PHE A N 1
ATOM 766 C CA . PHE A 1 98 ? 15.412 -9.458 -19.518 1.00 61.41 98 PHE A CA 1
ATOM 767 C C . PHE A 1 98 ? 15.511 -8.660 -20.821 1.00 61.41 98 PHE A C 1
ATOM 769 O O . PHE A 1 98 ? 16.259 -9.031 -21.725 1.00 61.41 98 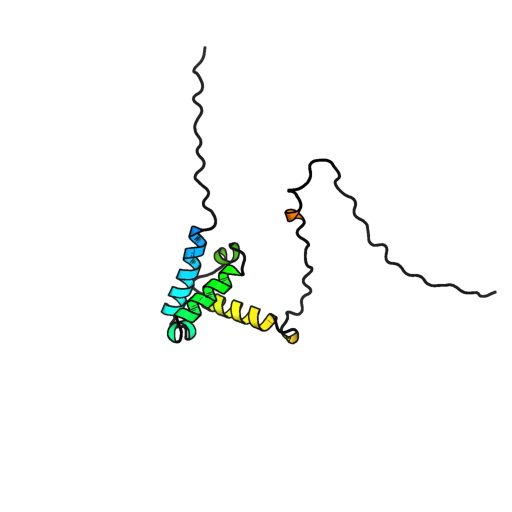PHE A O 1
ATOM 776 N N . LEU A 1 99 ? 14.683 -7.626 -20.954 1.00 66.88 99 LEU A N 1
ATOM 777 C CA . LEU A 1 99 ? 14.789 -6.675 -22.049 1.00 66.88 99 LEU A CA 1
ATOM 778 C C . LEU A 1 99 ? 15.812 -5.626 -21.614 1.00 66.88 99 LEU A C 1
ATOM 780 O O . LEU A 1 99 ? 15.587 -4.905 -20.643 1.00 66.88 99 LEU A O 1
ATOM 784 N N . GLU A 1 100 ? 16.957 -5.591 -22.285 1.00 67.56 100 GLU A N 1
ATOM 785 C CA . GLU A 1 100 ? 17.981 -4.580 -22.045 1.00 67.56 100 GLU A CA 1
ATOM 786 C C . GLU A 1 100 ? 17.435 -3.218 -22.505 1.00 67.56 100 GLU A C 1
ATOM 788 O O . GLU A 1 100 ? 17.201 -2.987 -23.693 1.00 67.56 100 GLU A O 1
ATOM 793 N N . ASN A 1 101 ? 17.140 -2.334 -21.548 1.00 62.56 101 ASN A N 1
ATOM 794 C CA . ASN A 1 101 ? 16.642 -0.991 -21.831 1.00 62.56 101 ASN A CA 1
ATOM 795 C C . ASN A 1 101 ? 17.811 -0.127 -22.326 1.00 62.56 101 ASN A C 1
ATOM 797 O O . ASN A 1 101 ? 18.560 0.445 -21.542 1.00 62.56 101 ASN A O 1
ATOM 801 N N . TYR A 1 102 ? 17.939 0.011 -23.643 1.00 60.72 102 TYR A N 1
ATOM 802 C CA . TYR A 1 102 ? 18.942 0.852 -24.312 1.00 60.72 102 TYR A CA 1
ATOM 803 C C . TYR A 1 102 ? 18.727 2.371 -24.119 1.00 60.72 102 TYR A C 1
ATOM 805 O O . TYR A 1 102 ? 19.456 3.181 -24.684 1.00 60.72 102 TYR A O 1
ATOM 813 N N . TRP A 1 103 ? 17.749 2.784 -23.308 1.00 54.09 103 TRP A N 1
ATOM 814 C CA . TRP A 1 103 ? 17.385 4.191 -23.102 1.00 54.09 103 TRP A CA 1
ATOM 815 C C . TRP A 1 103 ? 18.334 4.951 -22.166 1.00 54.09 103 TRP A C 1
ATOM 817 O O . TRP A 1 103 ? 18.225 6.164 -22.053 1.00 54.09 103 TRP A O 1
ATO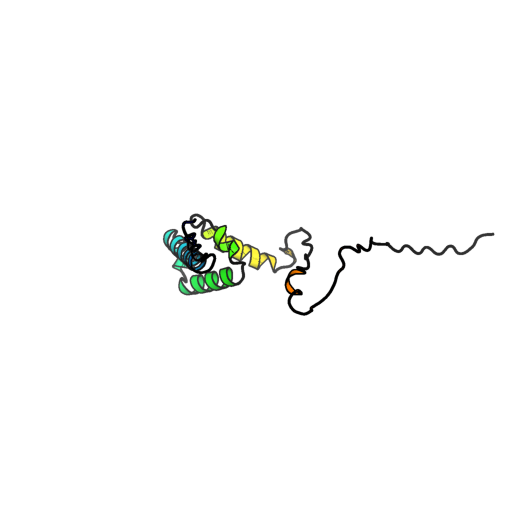M 827 N N . THR A 1 104 ? 19.276 4.275 -21.504 1.00 53.62 104 THR A N 1
ATOM 828 C CA . THR A 1 104 ? 20.203 4.911 -20.546 1.00 53.62 104 THR A CA 1
ATOM 829 C C . THR A 1 104 ? 21.557 5.288 -21.160 1.00 53.62 104 THR A C 1
ATOM 831 O O . THR A 1 104 ? 22.439 5.730 -20.435 1.00 53.62 104 THR A O 1
ATOM 834 N N . ARG A 1 105 ? 21.761 5.112 -22.476 1.00 53.69 105 ARG A N 1
ATOM 835 C CA . ARG A 1 105 ? 23.067 5.362 -23.123 1.00 53.69 105 ARG A CA 1
ATOM 836 C C . ARG A 1 105 ? 23.123 6.596 -24.034 1.00 53.69 105 ARG A C 1
ATOM 838 O O . ARG A 1 105 ? 24.135 6.790 -24.693 1.00 53.69 105 ARG A O 1
ATOM 845 N N . PHE A 1 106 ? 22.074 7.415 -24.098 1.00 54.47 106 PHE A N 1
ATOM 846 C CA . PHE A 1 106 ? 22.015 8.511 -25.079 1.00 54.47 106 PHE A CA 1
ATOM 847 C C . PHE A 1 106 ? 22.642 9.842 -24.652 1.00 54.47 106 PHE A C 1
ATOM 849 O O . PHE A 1 106 ? 22.683 10.744 -25.480 1.00 54.47 106 PHE A O 1
ATOM 856 N N . ASP A 1 107 ? 23.186 9.963 -23.439 1.00 55.91 107 ASP A N 1
ATOM 857 C CA . ASP A 1 107 ? 23.714 11.258 -22.979 1.00 55.91 107 ASP A CA 1
ATOM 858 C C . ASP A 1 107 ? 25.231 11.443 -23.113 1.00 55.91 107 ASP A C 1
ATOM 860 O O . ASP A 1 107 ? 25.725 12.506 -22.762 1.00 55.91 107 ASP A O 1
ATOM 864 N N . ASP A 1 108 ? 25.972 10.507 -23.715 1.00 57.19 108 ASP A N 1
ATOM 865 C CA . ASP A 1 108 ? 27.410 10.699 -23.962 1.00 57.19 108 ASP A CA 1
ATOM 866 C C . ASP A 1 108 ? 27.839 10.208 -25.358 1.00 57.19 108 ASP A C 1
ATOM 868 O O . ASP A 1 108 ? 28.516 9.186 -25.471 1.00 57.19 108 ASP A O 1
ATOM 872 N N . ALA A 1 109 ? 27.433 10.904 -26.428 1.00 51.78 109 ALA A N 1
ATOM 873 C CA . ALA A 1 109 ? 28.279 11.184 -27.602 1.00 51.78 109 ALA A CA 1
ATOM 874 C C . ALA A 1 109 ? 27.474 11.805 -28.754 1.00 51.78 109 ALA A C 1
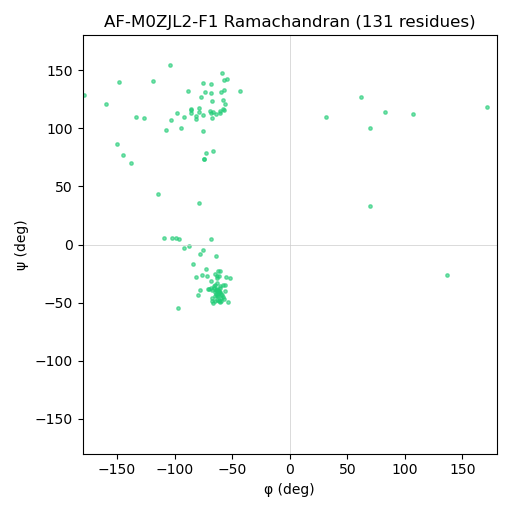ATOM 876 O O . ALA A 1 109 ? 26.585 11.198 -29.345 1.00 51.78 109 ALA A O 1
ATOM 877 N N . GLU A 1 110 ? 27.879 13.017 -29.102 1.00 54.44 110 GLU A N 1
ATOM 878 C CA . GLU A 1 110 ? 27.697 13.668 -30.391 1.00 54.44 110 GLU A CA 1
ATOM 879 C C . GLU A 1 110 ? 27.982 12.698 -31.564 1.00 54.44 110 GLU A C 1
ATOM 881 O O . GLU A 1 110 ? 29.054 12.094 -31.619 1.00 54.44 110 GLU A O 1
ATOM 886 N N . GLY A 1 111 ? 27.087 12.647 -32.555 1.00 52.88 111 GLY A N 1
ATOM 887 C CA . GLY A 1 111 ? 27.452 12.288 -33.928 1.00 52.88 111 GLY A CA 1
ATOM 888 C C . GLY A 1 111 ? 27.026 10.909 -34.444 1.00 52.88 111 GLY A C 1
ATOM 889 O O . GLY A 1 111 ? 27.618 9.890 -34.120 1.00 52.88 111 GLY A O 1
ATOM 890 N N . GLN A 1 112 ? 26.110 10.988 -35.408 1.00 47.19 112 GLN A N 1
ATOM 891 C CA . GLN A 1 112 ? 25.974 10.151 -36.602 1.00 47.19 112 GLN A CA 1
ATOM 892 C C . GLN A 1 112 ? 25.262 8.785 -36.521 1.00 47.19 112 GLN A C 1
ATOM 894 O O . GLN A 1 112 ? 25.696 7.842 -35.871 1.00 47.19 112 GLN A O 1
ATOM 899 N N . ASP A 1 113 ? 24.124 8.756 -37.226 1.00 49.91 113 ASP A N 1
ATOM 900 C CA . ASP A 1 113 ? 23.705 7.758 -38.219 1.00 49.91 113 ASP A CA 1
ATOM 901 C C . ASP A 1 113 ? 24.192 6.311 -38.023 1.00 49.91 113 ASP A C 1
ATOM 903 O O . ASP A 1 113 ? 25.343 5.985 -38.272 1.00 49.91 113 ASP A O 1
ATOM 907 N N . ASP A 1 114 ? 23.282 5.402 -37.667 1.00 42.16 114 ASP A N 1
ATOM 908 C CA . ASP A 1 114 ? 22.708 4.490 -38.664 1.00 42.16 114 ASP A CA 1
ATOM 909 C C . ASP A 1 114 ? 21.672 3.550 -38.035 1.00 42.16 114 ASP A C 1
ATOM 911 O O . ASP A 1 114 ? 21.872 2.887 -37.016 1.00 42.16 114 ASP A O 1
ATOM 915 N N . PHE A 1 115 ? 20.505 3.533 -38.670 1.00 49.56 115 PHE A N 1
ATOM 916 C CA . PHE A 1 115 ? 19.364 2.705 -38.327 1.00 49.56 115 PHE A CA 1
ATOM 917 C C . PHE A 1 115 ? 19.499 1.368 -39.068 1.00 49.56 115 PHE A C 1
ATOM 919 O O . PHE A 1 115 ? 19.662 1.353 -40.283 1.00 49.56 115 PHE A O 1
ATOM 926 N N . ASN A 1 116 ? 19.318 0.271 -38.330 1.00 49.97 116 ASN A N 1
ATOM 927 C CA . ASN A 1 116 ? 19.204 -1.119 -38.785 1.00 49.97 116 ASN A CA 1
ATOM 928 C C . ASN A 1 116 ? 20.463 -1.788 -39.350 1.00 49.97 116 ASN A C 1
ATOM 930 O O . ASN A 1 116 ? 20.690 -1.787 -40.554 1.00 49.97 116 ASN A O 1
ATOM 934 N N . ASP A 1 117 ? 21.101 -2.600 -38.508 1.00 40.16 117 ASP A N 1
ATOM 935 C CA . ASP A 1 117 ? 21.576 -3.896 -38.983 1.00 40.16 117 ASP A CA 1
ATOM 936 C C . ASP A 1 117 ? 21.205 -4.987 -37.969 1.00 40.16 117 ASP A C 1
ATOM 938 O O . ASP A 1 117 ? 21.690 -5.029 -36.838 1.00 40.16 117 ASP A O 1
ATOM 942 N N . PHE A 1 118 ? 20.258 -5.841 -38.358 1.00 47.44 118 PHE A N 1
ATOM 943 C CA . PHE A 1 118 ? 19.880 -7.047 -37.623 1.00 47.44 118 PHE A CA 1
ATOM 944 C C . PHE A 1 118 ? 20.818 -8.188 -38.045 1.00 47.44 118 PHE A C 1
ATOM 946 O O . PHE A 1 118 ? 20.710 -8.648 -39.185 1.00 47.44 118 PHE A O 1
ATOM 953 N N . PRO A 1 119 ? 21.652 -8.769 -37.163 1.00 43.53 119 PRO A N 1
ATOM 954 C CA . PRO A 1 119 ? 22.253 -10.056 -37.456 1.00 43.53 119 PRO A CA 1
ATOM 955 C C . PRO A 1 119 ? 21.242 -11.160 -37.135 1.00 43.53 119 PRO A C 1
ATOM 957 O O . PRO A 1 119 ? 20.945 -11.472 -35.981 1.00 43.53 119 PRO A O 1
ATOM 960 N N . THR A 1 120 ? 20.712 -11.761 -38.200 1.00 49.50 120 THR A N 1
ATOM 961 C CA . THR A 1 120 ? 19.981 -13.030 -38.145 1.00 49.50 120 THR A CA 1
ATOM 962 C C . THR A 1 120 ? 20.915 -14.105 -37.583 1.00 49.50 120 THR A C 1
ATOM 964 O O . THR A 1 120 ? 22.054 -14.251 -38.030 1.00 49.50 120 THR A O 1
ATOM 967 N N . SER A 1 121 ? 20.441 -14.860 -36.596 1.00 45.44 121 SER A N 1
ATOM 968 C CA . SER A 1 121 ? 21.168 -15.967 -35.981 1.00 45.44 121 SER A CA 1
ATOM 969 C C . SER A 1 121 ? 21.549 -17.025 -37.023 1.00 45.44 121 SER A C 1
ATOM 971 O O . SER A 1 121 ? 20.694 -17.690 -37.606 1.00 45.44 121 SER A O 1
ATOM 973 N N . LYS A 1 122 ? 22.852 -17.228 -37.238 1.00 45.28 122 LYS A N 1
ATOM 974 C CA . LYS A 1 122 ? 23.365 -18.407 -37.944 1.00 45.28 122 LYS A CA 1
ATOM 975 C C . LYS A 1 122 ? 23.730 -19.465 -36.905 1.00 45.28 122 LYS A C 1
ATOM 977 O O . LYS A 1 122 ? 24.766 -19.378 -36.252 1.00 45.28 122 LYS A O 1
ATOM 982 N N . ALA A 1 123 ? 22.841 -20.439 -36.724 1.00 40.56 123 ALA A N 1
ATOM 983 C CA . ALA A 1 123 ? 23.103 -21.623 -35.917 1.00 40.56 123 ALA A CA 1
ATOM 984 C C . ALA A 1 123 ? 24.176 -22.487 -36.600 1.00 40.56 123 ALA A C 1
ATOM 986 O O . ALA A 1 123 ? 24.039 -22.861 -37.766 1.00 40.56 123 ALA A O 1
ATOM 987 N N . GLY A 1 124 ? 25.256 -22.768 -35.872 1.00 41.38 124 GLY A N 1
ATOM 988 C CA . GLY A 1 124 ? 26.293 -23.708 -36.275 1.00 41.38 124 GLY A CA 1
ATOM 989 C C . GLY A 1 124 ? 25.831 -25.157 -36.119 1.00 41.38 124 GLY A C 1
ATOM 990 O O . GLY A 1 124 ? 25.211 -25.517 -35.122 1.00 41.38 124 GLY A O 1
ATOM 991 N N . GLY A 1 125 ? 26.178 -25.985 -37.100 1.00 37.12 125 GLY A N 1
ATOM 992 C CA . GLY A 1 125 ? 26.034 -27.437 -37.061 1.00 37.12 125 GLY A CA 1
ATOM 993 C C . GLY A 1 125 ? 27.127 -28.063 -37.918 1.00 37.12 125 GLY A C 1
ATOM 994 O O . GLY A 1 125 ? 26.940 -28.267 -39.112 1.00 37.12 125 GLY A O 1
ATOM 995 N N . SER A 1 126 ? 28.291 -28.289 -37.310 1.00 43.75 126 SER A N 1
ATOM 996 C CA . SER A 1 126 ? 29.411 -29.028 -37.893 1.00 43.75 126 SER A CA 1
ATOM 997 C C . SER A 1 126 ? 29.127 -30.523 -37.781 1.00 43.75 126 SER A C 1
ATOM 999 O O . SER A 1 126 ? 29.049 -31.035 -36.667 1.00 43.75 126 SER A O 1
ATOM 1001 N N . LEU A 1 127 ? 29.011 -31.219 -38.910 1.00 51.44 127 LEU A N 1
ATOM 1002 C CA . LEU A 1 127 ? 29.121 -32.675 -38.983 1.00 51.44 127 LEU A CA 1
ATOM 1003 C C . LEU A 1 127 ? 30.176 -33.004 -40.040 1.00 51.44 127 LEU A C 1
ATOM 1005 O O . LEU A 1 127 ? 30.007 -32.749 -41.229 1.00 51.44 127 LEU A O 1
ATOM 1009 N N . ASN A 1 128 ? 31.300 -33.488 -39.533 1.00 55.62 128 ASN A N 1
ATOM 1010 C CA . ASN A 1 128 ? 32.419 -34.089 -40.238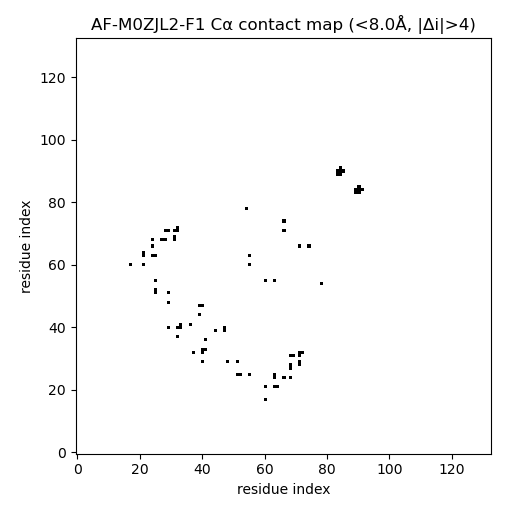 1.00 55.62 128 ASN A CA 1
ATOM 1011 C C . ASN A 1 128 ? 31.950 -35.304 -41.052 1.00 55.62 128 ASN A C 1
ATOM 1013 O O . ASN A 1 128 ? 31.391 -36.239 -40.484 1.00 55.62 128 ASN A O 1
ATOM 1017 N N . ASP A 1 129 ? 32.217 -35.304 -42.357 1.00 53.94 129 ASP A N 1
ATOM 1018 C CA . ASP A 1 129 ? 32.113 -36.500 -43.194 1.00 53.94 129 ASP A CA 1
ATOM 1019 C C . ASP A 1 129 ? 33.526 -37.025 -43.460 1.00 53.94 129 ASP A C 1
ATOM 1021 O O . ASP A 1 129 ? 34.328 -36.407 -44.163 1.00 53.94 129 ASP A O 1
ATOM 1025 N N . GLU A 1 130 ? 33.847 -38.135 -42.803 1.00 53.25 130 GLU A N 1
ATOM 1026 C CA . GLU A 1 130 ? 35.086 -38.882 -42.962 1.00 53.25 130 GLU A CA 1
ATOM 1027 C C . GLU A 1 130 ? 34.760 -40.172 -43.718 1.00 53.25 130 GLU A C 1
ATOM 1029 O O . GLU A 1 130 ? 34.276 -41.127 -43.123 1.00 53.25 130 GLU A O 1
ATOM 1034 N N . GLY A 1 131 ? 35.016 -40.143 -45.033 1.00 45.69 131 GLY A N 1
ATOM 1035 C CA . GLY A 1 131 ? 35.341 -41.266 -45.919 1.00 45.69 131 GLY A CA 1
ATOM 1036 C C . GLY A 1 131 ? 34.309 -42.380 -46.096 1.00 45.69 131 GLY A C 1
ATOM 1037 O O . GLY A 1 131 ? 33.990 -43.047 -45.131 1.00 45.69 131 GLY A O 1
ATOM 1038 N N . ILE A 1 132 ? 33.952 -42.708 -47.350 1.00 47.75 132 ILE A N 1
ATOM 1039 C CA . ILE A 1 132 ? 33.936 -44.085 -47.896 1.00 47.75 132 ILE A CA 1
ATOM 1040 C C . ILE A 1 132 ? 33.982 -44.041 -49.446 1.00 47.75 132 ILE A C 1
ATOM 1042 O O . ILE A 1 132 ? 33.047 -43.570 -50.088 1.00 47.75 132 ILE A O 1
ATOM 1046 N N . ARG A 1 133 ? 35.038 -44.687 -49.972 1.00 45.19 133 ARG A N 1
ATOM 1047 C CA . ARG A 1 133 ? 35.237 -45.347 -51.284 1.00 45.19 133 ARG A CA 1
ATOM 1048 C C . ARG A 1 133 ? 35.717 -44.557 -52.503 1.00 45.19 133 ARG A C 1
ATOM 1050 O O . ARG A 1 133 ? 34.944 -43.774 -53.085 1.00 45.19 133 ARG A O 1
#

pLDDT: mean 73.58, std 19.14, range [37.12, 95.88]

Sequence (133 aa):
MDLIEGVGESSSPPRSFGSCAVYDIKNDVYNRLVETGNAEAVTNPELLREQLDSHFARLPASYGLDINVDKAEDVLLHQKILVRAKEPDNRPVYHVRFLENYWTRFDDAEGQDDFNDFPTSKAGGSLNDEGIR

Foldseek 3Di:
DDPPDDDDPPDDPPPPPFDPLLVVLLVLLLVLCVVVVPVCCVVPVPVVSVVSVVLCVVDPSCVSVPDDSNPSVVSVVVVVLVVQCVDVVSPDPDDDDPDPPPPVPPPDDDDDDDDDDDDDDDDDDDDDDDDDD